Protein AF-A0A973AJU9-F1 (afdb_monomer_lite)

Secondary structure (DSSP, 8-state):
--HHHHHHS-HHHHHHHHHHHHSSHHHHHHHHHHHHHHHHHHT-HHHHHHHHHHHHHHHHHHHHHHTT-

Sequence (69 aa):
MSEQKSMRDNPQAVASYLITQHGSRKAALDAAVAGTMEAQTKGDLYALSIWRDVKRILRQMGETEEAGE

Foldseek 3Di:
DPVVVVCLQDLVSLLVVLCVVQVHLVSSLVVLVVQCVVCVVVVVVSSNVSSVSNNVNSVVVVVVVVVPD

Radius of gyration: 12.59 Å; chains: 1; bounding box: 26×17×42 Å

pLDDT: mean 83.83, std 16.93, range [41.69, 96.0]

Structure (mmCIF, N/CA/C/O backbone):
data_AF-A0A973AJU9-F1
#
_entry.id   AF-A0A973AJU9-F1
#
loop_
_atom_site.group_PDB
_atom_site.id
_atom_site.type_symbol
_atom_site.label_atom_id
_atom_site.label_alt_id
_atom_site.label_comp_id
_atom_site.label_asym_id
_atom_site.label_entity_id
_atom_site.label_seq_id
_atom_site.pdbx_PDB_ins_code
_atom_site.Cartn_x
_atom_site.Cartn_y
_atom_site.Cartn_z
_atom_site.occupancy
_atom_site.B_iso_or_equiv
_atom_site.auth_seq_id
_atom_site.auth_comp_id
_atom_site.auth_asym_id
_atom_site.auth_atom_id
_atom_site.pdbx_PDB_model_num
ATOM 1 N N . MET A 1 1 ? 14.858 7.276 13.421 1.00 42.47 1 MET A N 1
ATOM 2 C CA . MET A 1 1 ? 13.821 6.339 12.928 1.00 42.47 1 MET A CA 1
ATOM 3 C C . MET A 1 1 ? 12.530 7.111 12.632 1.00 42.47 1 MET A C 1
ATOM 5 O O . MET A 1 1 ? 11.538 6.915 13.322 1.00 42.47 1 MET A O 1
ATOM 9 N N . SER A 1 2 ? 12.540 8.001 11.630 1.00 45.16 2 SER A N 1
ATOM 10 C CA . SER A 1 2 ? 11.399 8.901 11.351 1.00 45.16 2 SER A CA 1
ATOM 11 C C . SER A 1 2 ? 10.900 8.854 9.898 1.00 45.16 2 SER A C 1
ATOM 13 O O . SER A 1 2 ? 9.825 9.370 9.620 1.00 45.16 2 SER A O 1
ATOM 15 N N . GLU A 1 3 ? 11.602 8.176 8.984 1.00 49.97 3 GLU A N 1
ATOM 16 C CA . GLU A 1 3 ? 11.213 8.105 7.562 1.00 49.97 3 GLU A CA 1
ATOM 17 C C . GLU A 1 3 ? 10.069 7.127 7.245 1.00 49.97 3 GLU A C 1
ATOM 19 O O . GLU A 1 3 ? 9.361 7.319 6.259 1.00 49.97 3 GLU A O 1
ATOM 24 N N . GLN A 1 4 ? 9.813 6.113 8.081 1.00 49.69 4 GLN A N 1
ATOM 25 C CA . GLN A 1 4 ? 8.740 5.142 7.802 1.00 49.69 4 GLN A CA 1
ATOM 26 C C . GLN A 1 4 ? 7.324 5.708 7.999 1.00 49.69 4 GLN A C 1
ATOM 28 O O . GLN A 1 4 ? 6.379 5.184 7.410 1.00 49.69 4 GLN A O 1
ATOM 33 N N . LYS A 1 5 ? 7.158 6.768 8.805 1.00 47.84 5 LYS A N 1
ATOM 34 C CA . LYS A 1 5 ? 5.843 7.394 9.020 1.00 47.84 5 LYS A CA 1
ATOM 35 C C . LYS A 1 5 ? 5.387 8.134 7.758 1.00 47.84 5 LYS A C 1
ATOM 37 O O . LYS A 1 5 ? 4.321 7.831 7.239 1.00 47.84 5 LYS A O 1
ATOM 42 N N . SER A 1 6 ? 6.263 8.954 7.172 1.00 53.69 6 SER A N 1
ATOM 43 C CA . SER A 1 6 ? 5.950 9.715 5.954 1.00 53.69 6 SER A CA 1
ATOM 44 C C . SER A 1 6 ? 5.678 8.851 4.718 1.00 53.69 6 SER A C 1
ATOM 46 O O . SER A 1 6 ? 4.899 9.262 3.864 1.00 53.69 6 SER A O 1
ATOM 48 N N . MET A 1 7 ? 6.274 7.654 4.599 1.00 56.97 7 MET A N 1
ATOM 49 C CA . MET A 1 7 ? 5.944 6.741 3.490 1.00 56.97 7 MET A CA 1
ATOM 50 C C . MET A 1 7 ? 4.541 6.146 3.613 1.00 56.97 7 MET A C 1
ATOM 52 O O . MET A 1 7 ? 3.900 5.938 2.589 1.00 56.97 7 MET A O 1
ATOM 56 N N . ARG A 1 8 ? 4.056 5.875 4.832 1.00 60.81 8 ARG A N 1
ATOM 57 C CA . ARG A 1 8 ? 2.706 5.323 5.050 1.00 60.81 8 ARG A CA 1
ATOM 58 C C . ARG A 1 8 ? 1.601 6.345 4.791 1.00 60.81 8 ARG A C 1
ATOM 60 O O . ARG A 1 8 ? 0.498 5.950 4.432 1.00 60.81 8 ARG A O 1
ATOM 67 N N . ASP A 1 9 ? 1.922 7.627 4.924 1.00 73.50 9 ASP A N 1
ATOM 68 C CA . ASP A 1 9 ? 0.983 8.735 4.735 1.00 73.50 9 ASP A CA 1
ATOM 69 C C . ASP A 1 9 ? 0.944 9.265 3.294 1.00 73.50 9 ASP A C 1
ATOM 71 O O . ASP A 1 9 ? 0.085 10.076 2.960 1.00 73.50 9 ASP A O 1
ATOM 75 N N . ASN A 1 10 ? 1.856 8.819 2.423 1.00 87.62 10 ASN A N 1
ATOM 76 C CA . ASN A 1 10 ? 1.888 9.227 1.022 1.00 87.62 10 ASN A CA 1
ATOM 77 C C . ASN A 1 10 ? 1.393 8.086 0.114 1.00 87.62 10 ASN A C 1
ATOM 79 O O . ASN A 1 10 ? 2.156 7.153 -0.162 1.00 87.62 10 ASN A O 1
ATOM 83 N N . PRO A 1 11 ? 0.161 8.170 -0.428 1.00 91.69 11 PRO A N 1
ATOM 84 C CA . PRO A 1 11 ? -0.399 7.144 -1.306 1.00 91.69 11 PRO A CA 1
ATOM 85 C C . PRO A 1 11 ? 0.480 6.819 -2.521 1.00 91.69 11 PRO A C 1
ATOM 87 O O . PRO A 1 11 ? 0.503 5.682 -2.988 1.00 91.69 11 PRO A O 1
ATOM 90 N N . GLN A 1 12 ? 1.240 7.790 -3.027 1.00 91.62 12 GLN A N 1
ATOM 91 C CA . GLN A 1 12 ? 2.120 7.588 -4.174 1.00 91.62 12 GLN A CA 1
ATOM 92 C C . GLN A 1 12 ? 3.377 6.803 -3.799 1.00 91.62 12 GLN A C 1
ATOM 94 O O . GLN A 1 12 ? 3.785 5.907 -4.534 1.00 91.62 12 GLN A O 1
ATOM 99 N N . ALA A 1 13 ? 3.949 7.074 -2.623 1.00 91.31 13 ALA A N 1
ATOM 100 C CA . ALA A 1 13 ? 5.064 6.289 -2.102 1.00 91.31 13 ALA A CA 1
ATOM 101 C C . ALA A 1 13 ? 4.638 4.842 -1.809 1.00 91.31 13 ALA A C 1
ATOM 103 O O . ALA A 1 13 ? 5.374 3.911 -2.136 1.00 91.31 13 ALA A O 1
ATOM 104 N N . VAL A 1 14 ? 3.432 4.646 -1.262 1.00 92.00 14 VAL A N 1
ATOM 105 C CA . VAL A 1 14 ? 2.853 3.313 -1.040 1.00 92.00 14 VAL A CA 1
ATOM 106 C C . VAL A 1 14 ? 2.632 2.581 -2.367 1.00 92.00 14 VAL A C 1
ATOM 108 O O . VAL A 1 14 ? 3.028 1.425 -2.485 1.00 92.00 14 VAL A O 1
ATOM 111 N N . ALA A 1 15 ? 2.063 3.237 -3.382 1.00 93.25 15 ALA A N 1
ATOM 112 C CA . ALA A 1 15 ? 1.858 2.640 -4.703 1.00 93.25 15 ALA A CA 1
ATOM 113 C C . ALA A 1 15 ? 3.179 2.161 -5.330 1.00 93.25 15 ALA A C 1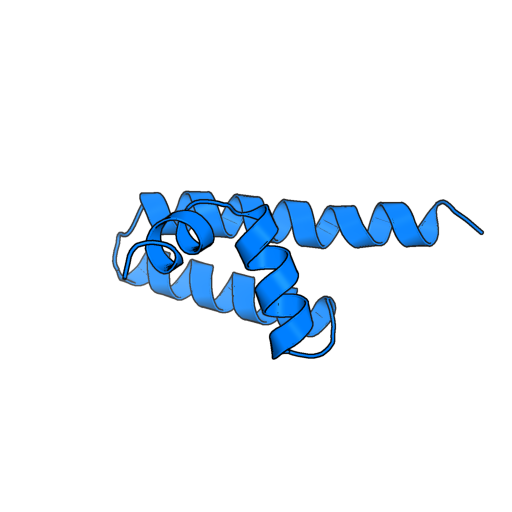
ATOM 115 O O . ALA A 1 15 ? 3.287 0.998 -5.721 1.00 93.25 15 ALA A O 1
ATOM 116 N N . SER A 1 16 ? 4.202 3.022 -5.358 1.00 91.88 16 SER A N 1
ATOM 117 C CA . SER A 1 16 ? 5.528 2.666 -5.876 1.00 91.88 16 SER A CA 1
ATOM 118 C C . SER A 1 16 ? 6.177 1.542 -5.071 1.00 91.88 16 SER A C 1
ATOM 120 O O . SER A 1 16 ? 6.748 0.620 -5.645 1.00 91.88 16 SER A O 1
ATOM 122 N N . TYR A 1 17 ? 6.056 1.576 -3.741 1.00 92.31 17 TYR A N 1
ATOM 123 C CA . TYR A 1 17 ? 6.570 0.516 -2.880 1.00 92.31 17 TYR A CA 1
ATOM 124 C C . TYR A 1 17 ? 5.916 -0.839 -3.180 1.00 92.31 17 TYR A C 1
ATOM 126 O O . TYR A 1 17 ? 6.621 -1.841 -3.269 1.00 92.31 17 TYR A O 1
ATOM 134 N N . LEU A 1 18 ? 4.597 -0.877 -3.390 1.00 92.88 18 LEU A N 1
ATOM 135 C CA . LEU A 1 18 ? 3.876 -2.109 -3.718 1.00 92.88 18 LEU A CA 1
ATOM 136 C C . LEU A 1 18 ? 4.273 -2.670 -5.081 1.00 92.88 18 LEU A C 1
ATOM 138 O O . LEU A 1 18 ? 4.411 -3.883 -5.213 1.00 92.88 18 LEU A O 1
ATOM 142 N N . ILE A 1 19 ? 4.497 -1.814 -6.080 1.00 93.69 19 ILE A N 1
ATOM 143 C CA . ILE A 1 19 ? 5.011 -2.258 -7.382 1.00 93.69 19 ILE A CA 1
ATOM 144 C C . ILE A 1 19 ? 6.395 -2.887 -7.208 1.00 93.69 19 ILE A C 1
ATOM 146 O O . ILE A 1 19 ? 6.620 -3.998 -7.682 1.00 93.69 19 ILE A O 1
ATOM 150 N N . THR A 1 20 ? 7.293 -2.225 -6.476 1.00 93.00 20 THR A N 1
ATOM 151 C CA . THR A 1 20 ? 8.643 -2.739 -6.207 1.00 93.00 20 THR A CA 1
ATOM 152 C C . THR A 1 20 ? 8.619 -4.051 -5.420 1.00 93.00 20 THR A C 1
ATOM 154 O O . THR A 1 20 ? 9.393 -4.955 -5.716 1.00 93.00 20 THR A O 1
ATOM 157 N N . GLN A 1 21 ? 7.731 -4.184 -4.431 1.00 93.62 21 GLN A N 1
ATOM 158 C CA . GLN A 1 21 ? 7.604 -5.395 -3.614 1.00 93.62 21 GLN A CA 1
ATOM 159 C C . GLN A 1 21 ? 7.004 -6.578 -4.375 1.00 93.62 21 GLN A C 1
ATOM 161 O O . GLN A 1 21 ? 7.487 -7.699 -4.247 1.00 93.62 21 GLN A O 1
ATOM 166 N N . HIS A 1 22 ? 5.945 -6.344 -5.149 1.00 90.44 22 HIS A N 1
ATOM 167 C CA . HIS A 1 22 ? 5.193 -7.411 -5.809 1.00 90.44 22 HIS A CA 1
ATOM 168 C C . HIS A 1 22 ? 5.617 -7.646 -7.266 1.00 90.44 22 HIS A C 1
ATOM 170 O O . HIS A 1 22 ? 5.074 -8.527 -7.933 1.00 90.44 22 HIS A O 1
ATOM 176 N N . GLY A 1 23 ? 6.561 -6.853 -7.778 1.00 88.50 23 GLY A N 1
ATOM 177 C CA . GLY A 1 23 ? 7.163 -6.988 -9.107 1.00 88.50 23 GLY A CA 1
ATOM 178 C C . GLY A 1 23 ? 6.246 -6.619 -10.274 1.00 88.50 23 GLY A C 1
ATOM 179 O O . GLY A 1 23 ? 6.690 -6.588 -11.417 1.00 88.50 23 GLY A O 1
ATOM 180 N N . SER A 1 24 ? 4.968 -6.338 -10.019 1.00 91.69 24 SER A N 1
ATOM 181 C CA . SER A 1 24 ? 4.037 -5.883 -11.041 1.00 91.69 24 SER A CA 1
ATOM 182 C C . SER A 1 24 ? 2.955 -4.996 -10.453 1.00 91.69 24 SER A C 1
ATOM 184 O O . SER A 1 24 ? 2.517 -5.143 -9.309 1.00 91.69 24 SER A O 1
ATOM 186 N N . ARG A 1 25 ? 2.457 -4.101 -11.295 1.00 91.19 25 ARG A N 1
ATOM 187 C CA . ARG A 1 25 ? 1.349 -3.212 -10.970 1.00 91.19 25 ARG A CA 1
ATOM 188 C C . ARG A 1 25 ? 0.035 -3.946 -10.704 1.00 91.19 25 ARG A C 1
ATOM 190 O O . ARG A 1 25 ? -0.716 -3.540 -9.821 1.00 91.19 25 ARG A O 1
ATOM 197 N N . LYS A 1 26 ? -0.227 -5.045 -11.418 1.00 92.12 26 LYS A N 1
ATOM 198 C CA . LYS A 1 26 ? -1.396 -5.900 -11.165 1.00 92.12 26 LYS A CA 1
ATOM 199 C C . LYS A 1 26 ? -1.350 -6.483 -9.751 1.00 92.12 26 LYS A C 1
ATOM 201 O O . LYS A 1 26 ? -2.308 -6.333 -9.003 1.00 92.12 26 LYS A O 1
ATOM 206 N N . ALA A 1 27 ? -0.213 -7.055 -9.356 1.00 93.12 27 ALA A N 1
ATOM 207 C CA . ALA A 1 27 ? -0.052 -7.600 -8.012 1.00 93.12 27 ALA A CA 1
ATOM 208 C C . ALA A 1 27 ? -0.081 -6.503 -6.927 1.00 93.12 27 ALA A C 1
ATOM 210 O O . ALA A 1 27 ? -0.638 -6.712 -5.851 1.00 93.12 27 ALA A O 1
ATOM 211 N N . ALA A 1 28 ? 0.430 -5.303 -7.224 1.00 94.88 28 ALA A N 1
ATOM 212 C CA . ALA A 1 28 ? 0.302 -4.143 -6.342 1.00 94.88 28 ALA A CA 1
ATOM 213 C C . ALA A 1 28 ? -1.163 -3.709 -6.132 1.00 94.88 28 ALA A C 1
ATOM 215 O O . ALA A 1 28 ? -1.543 -3.331 -5.023 1.00 94.88 28 ALA A O 1
ATOM 216 N N . LEU A 1 29 ? -2.002 -3.779 -7.173 1.00 94.56 29 LEU A N 1
ATOM 217 C CA . LEU A 1 29 ? -3.440 -3.511 -7.067 1.00 94.56 29 LEU A CA 1
ATOM 218 C C . LEU A 1 29 ? -4.139 -4.537 -6.174 1.00 94.56 29 LEU A C 1
ATOM 220 O O . LEU A 1 29 ? -4.919 -4.137 -5.310 1.00 94.56 29 LEU A O 1
ATOM 224 N N . ASP A 1 30 ? -3.832 -5.824 -6.339 1.00 95.31 30 ASP A N 1
ATOM 225 C CA . ASP A 1 30 ? -4.385 -6.891 -5.497 1.00 95.31 30 ASP A CA 1
ATOM 226 C C . ASP A 1 30 ? -3.988 -6.694 -4.023 1.00 95.31 30 ASP A C 1
ATOM 228 O O . ASP A 1 30 ? -4.837 -6.760 -3.128 1.00 95.31 30 ASP A O 1
ATOM 232 N N . ALA A 1 31 ? -2.728 -6.330 -3.763 1.00 95.00 31 ALA A N 1
ATOM 233 C CA . ALA A 1 31 ? -2.255 -5.982 -2.424 1.00 95.00 31 ALA A CA 1
ATOM 234 C C . ALA A 1 31 ? -2.981 -4.754 -1.842 1.00 95.00 31 ALA A C 1
ATOM 236 O O . ALA A 1 31 ? -3.367 -4.752 -0.672 1.00 95.00 31 ALA A O 1
ATOM 237 N N . ALA A 1 32 ? -3.245 -3.725 -2.652 1.00 95.12 32 ALA A N 1
ATOM 238 C CA . ALA A 1 32 ? -3.995 -2.548 -2.215 1.00 95.12 32 ALA A CA 1
ATOM 239 C C . ALA A 1 32 ? -5.478 -2.850 -1.924 1.00 95.12 32 ALA A C 1
ATOM 241 O O . ALA A 1 32 ? -6.091 -2.229 -1.046 1.00 95.12 32 ALA A O 1
ATOM 242 N N . VAL A 1 33 ? -6.077 -3.816 -2.629 1.00 95.62 33 VAL A N 1
ATOM 243 C CA . VAL A 1 33 ? -7.416 -4.334 -2.310 1.00 95.62 33 VAL A CA 1
ATOM 244 C C . VAL A 1 33 ? -7.395 -5.057 -0.965 1.00 95.62 33 VAL A C 1
ATOM 246 O O . VAL A 1 33 ? -8.239 -4.757 -0.119 1.00 95.62 33 VAL A O 1
ATOM 249 N N . ALA A 1 34 ? -6.407 -5.922 -0.725 1.00 95.19 34 ALA A N 1
ATOM 250 C CA . ALA A 1 34 ? -6.235 -6.599 0.560 1.00 95.19 34 ALA A CA 1
ATOM 251 C C . ALA A 1 34 ? -6.080 -5.602 1.721 1.00 95.19 34 ALA A C 1
ATOM 253 O O . ALA A 1 34 ? -6.818 -5.685 2.704 1.00 95.19 34 ALA A O 1
ATOM 254 N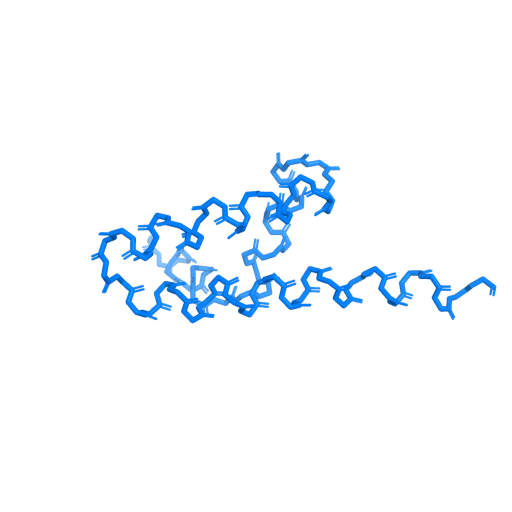 N . GLY A 1 35 ? -5.222 -4.589 1.563 1.00 93.31 35 GLY A N 1
ATOM 255 C CA . GLY A 1 35 ? -5.047 -3.521 2.550 1.00 93.31 35 GLY A CA 1
ATOM 256 C C . GLY A 1 35 ? -6.325 -2.711 2.807 1.00 93.31 35 GLY A C 1
ATOM 257 O O . GLY A 1 35 ? -6.612 -2.353 3.949 1.00 93.31 35 GLY A O 1
ATOM 258 N N . THR A 1 36 ? -7.154 -2.493 1.775 1.00 95.00 36 THR A N 1
ATOM 259 C CA . THR A 1 36 ? -8.478 -1.864 1.944 1.00 95.00 36 THR A CA 1
ATOM 260 C C . THR A 1 36 ? -9.379 -2.713 2.844 1.00 95.00 36 THR A C 1
ATOM 262 O O . THR A 1 36 ? -10.008 -2.176 3.753 1.00 95.00 36 THR A O 1
ATOM 265 N N . MET A 1 37 ? -9.455 -4.026 2.597 1.00 95.06 37 MET A N 1
ATOM 266 C CA . MET A 1 37 ? -10.302 -4.937 3.381 1.00 95.06 37 MET A CA 1
ATOM 267 C C . MET A 1 37 ? -9.841 -5.017 4.839 1.00 95.06 37 MET A C 1
ATOM 269 O O . MET A 1 37 ? -10.662 -5.010 5.758 1.00 95.06 37 MET A O 1
ATOM 273 N N . GLU A 1 38 ? -8.528 -5.039 5.063 1.00 94.94 38 GLU A N 1
ATOM 274 C CA . GLU A 1 38 ? -7.951 -5.038 6.405 1.00 94.94 38 GLU A CA 1
ATOM 275 C C . GLU A 1 38 ? -8.271 -3.740 7.161 1.00 94.94 38 GLU A C 1
ATOM 277 O O . GLU A 1 38 ? -8.743 -3.790 8.299 1.00 94.94 38 GLU A O 1
ATOM 282 N N . ALA A 1 39 ? -8.082 -2.580 6.523 1.00 93.62 39 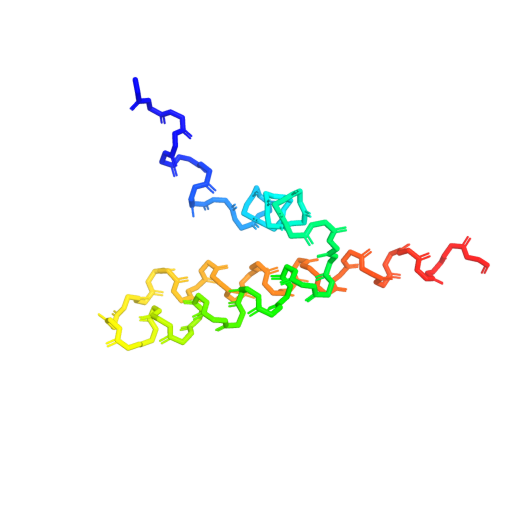ALA A N 1
ATOM 283 C CA . ALA A 1 39 ? -8.415 -1.282 7.109 1.00 93.62 39 ALA A CA 1
ATOM 284 C C . ALA A 1 39 ? -9.916 -1.166 7.420 1.00 93.62 39 ALA A C 1
ATOM 286 O O . ALA A 1 39 ? -10.293 -0.677 8.484 1.00 93.62 39 ALA A O 1
ATOM 287 N N . GLN A 1 40 ? -10.772 -1.690 6.535 1.00 92.94 40 GLN A N 1
ATOM 288 C CA . GLN A 1 40 ? -12.215 -1.748 6.761 1.00 92.94 40 GLN A CA 1
ATOM 289 C C . GLN A 1 40 ? -12.565 -2.594 7.983 1.00 92.94 40 GLN A C 1
ATOM 291 O O . GLN A 1 40 ? -13.333 -2.154 8.833 1.00 92.94 40 GLN A O 1
ATOM 296 N N . THR A 1 41 ? -11.967 -3.780 8.092 1.00 96.00 41 THR A N 1
ATOM 297 C CA . THR A 1 41 ? -12.190 -4.701 9.215 1.00 96.00 41 THR A CA 1
ATOM 298 C C . THR A 1 41 ? -11.762 -4.078 10.544 1.00 96.00 41 THR A C 1
ATOM 300 O O . THR A 1 41 ? -12.416 -4.278 11.564 1.00 96.00 41 THR A O 1
ATOM 303 N N . LYS A 1 42 ? -10.686 -3.286 10.537 1.00 94.50 42 LYS A N 1
ATOM 304 C CA . LYS A 1 42 ? -10.163 -2.592 11.722 1.00 94.50 42 LYS A CA 1
ATOM 305 C C . LYS A 1 42 ? -10.901 -1.293 12.063 1.00 94.50 42 LYS A C 1
ATOM 307 O O . LYS A 1 42 ? -10.620 -0.711 13.106 1.00 94.50 42 LYS A O 1
ATOM 312 N N . GLY A 1 43 ? -11.806 -0.820 11.203 1.00 94.75 43 GLY A N 1
ATOM 313 C CA . GLY A 1 43 ? -12.418 0.504 11.347 1.00 94.75 43 GLY A CA 1
ATOM 314 C C . GLY A 1 43 ? -11.419 1.657 11.176 1.00 94.75 43 GLY A C 1
ATOM 315 O O . GLY A 1 43 ? -11.673 2.765 11.644 1.00 94.75 43 GLY A O 1
ATOM 316 N N . ASP A 1 44 ? -10.283 1.415 10.515 1.00 93.44 44 ASP A N 1
ATOM 317 C CA . ASP A 1 44 ? -9.245 2.420 10.284 1.00 93.44 44 ASP A CA 1
ATOM 318 C C . ASP A 1 44 ? -9.610 3.282 9.067 1.00 93.44 44 ASP A C 1
ATOM 320 O O . ASP A 1 44 ? -9.230 3.016 7.922 1.00 93.44 44 ASP A O 1
ATOM 324 N N . LEU A 1 45 ? -10.409 4.320 9.325 1.00 91.81 45 LEU A N 1
ATOM 325 C CA . LEU A 1 45 ? -10.896 5.247 8.301 1.00 91.81 45 LEU A CA 1
ATOM 326 C C . LEU A 1 45 ? -9.761 6.013 7.608 1.00 91.81 45 LEU A C 1
ATOM 328 O O . LEU A 1 45 ? -9.885 6.352 6.429 1.00 91.81 45 LEU A O 1
ATOM 332 N N . TYR A 1 46 ? -8.658 6.266 8.316 1.00 90.81 46 TYR A N 1
ATOM 333 C CA . TYR A 1 46 ? -7.505 6.954 7.749 1.00 90.81 46 TYR A CA 1
ATOM 334 C C . TYR A 1 46 ? -6.790 6.055 6.739 1.00 90.81 46 TYR A C 1
ATOM 336 O O . TYR A 1 46 ? -6.651 6.427 5.572 1.00 90.81 46 TYR A O 1
ATOM 344 N N . ALA A 1 47 ? -6.442 4.830 7.142 1.00 91.31 47 ALA A N 1
ATOM 345 C CA . ALA A 1 47 ? -5.840 3.854 6.241 1.00 91.31 47 ALA A CA 1
ATOM 346 C C . ALA A 1 47 ? -6.753 3.554 5.042 1.00 91.31 47 ALA A C 1
ATOM 348 O O . ALA A 1 47 ? -6.271 3.436 3.917 1.00 91.31 47 ALA A O 1
ATOM 349 N N . LEU A 1 48 ? -8.075 3.500 5.241 1.00 92.81 48 LEU A N 1
ATOM 350 C CA . LEU A 1 48 ? -9.038 3.350 4.147 1.00 92.81 48 LEU A CA 1
ATOM 351 C C . LEU A 1 48 ? -8.925 4.455 3.094 1.00 92.81 48 LEU A C 1
ATOM 353 O O . LEU A 1 48 ? -8.988 4.156 1.899 1.00 92.81 48 LEU A O 1
ATOM 357 N N . SER A 1 49 ? -8.772 5.713 3.512 1.00 92.88 49 SER A N 1
ATOM 358 C CA . SER A 1 49 ? -8.586 6.827 2.579 1.00 92.88 49 SER A CA 1
ATOM 359 C C . SER A 1 49 ? -7.305 6.646 1.767 1.00 92.88 49 SER A C 1
ATOM 361 O O . SER A 1 49 ? -7.351 6.689 0.537 1.00 92.88 49 SER A O 1
ATOM 363 N N . ILE A 1 50 ? -6.193 6.330 2.438 1.00 94.12 50 ILE A N 1
ATOM 364 C CA . ILE A 1 50 ? -4.901 6.086 1.787 1.00 94.12 50 ILE A CA 1
ATOM 365 C C . ILE A 1 50 ? -5.015 4.952 0.762 1.00 94.12 50 ILE A C 1
ATOM 367 O O . ILE A 1 50 ? -4.637 5.125 -0.394 1.00 94.12 50 ILE A O 1
ATOM 371 N N . TRP A 1 51 ? -5.610 3.814 1.127 1.00 95.31 51 TRP A N 1
ATOM 372 C CA . TRP A 1 51 ? -5.773 2.678 0.216 1.00 95.31 51 TRP A CA 1
ATOM 373 C C . TRP A 1 51 ? -6.642 2.992 -1.009 1.00 95.31 51 TRP A C 1
ATOM 375 O O . TRP A 1 51 ? -6.413 2.446 -2.092 1.00 95.31 51 TRP A O 1
ATOM 385 N N . ARG A 1 52 ? -7.639 3.876 -0.881 1.00 93.75 52 ARG A N 1
ATOM 3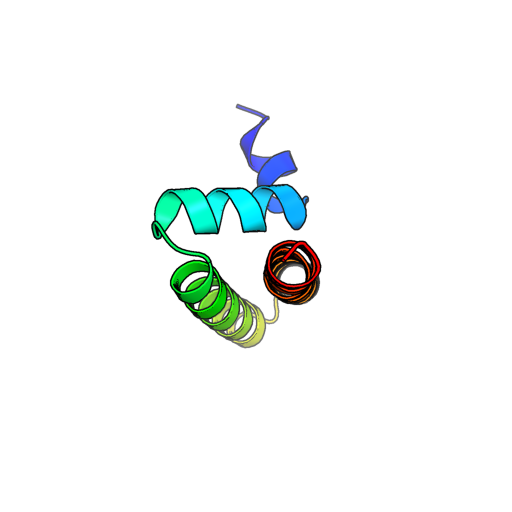86 C CA . ARG A 1 52 ? -8.443 4.341 -2.025 1.00 93.75 52 ARG A CA 1
ATOM 387 C C . ARG A 1 52 ? -7.605 5.179 -2.986 1.00 93.75 52 ARG A C 1
ATOM 389 O O . ARG A 1 52 ? -7.684 4.940 -4.192 1.00 93.75 52 ARG A O 1
ATOM 396 N N . ASP A 1 53 ? -6.783 6.085 -2.467 1.00 95.44 53 ASP A N 1
ATOM 397 C CA . ASP A 1 53 ? -5.873 6.886 -3.288 1.00 95.44 53 ASP A CA 1
ATOM 398 C C . ASP A 1 53 ? -4.781 6.036 -3.944 1.00 95.44 53 ASP A C 1
ATOM 400 O O . ASP A 1 53 ? -4.547 6.181 -5.142 1.00 95.44 53 ASP A O 1
ATOM 404 N N . VAL A 1 54 ? -4.196 5.076 -3.220 1.00 94.94 54 VAL A N 1
ATOM 405 C CA . VAL A 1 54 ? -3.219 4.117 -3.769 1.00 94.94 54 VAL A CA 1
ATOM 406 C C . VAL A 1 54 ? -3.802 3.388 -4.979 1.00 94.94 54 VAL A C 1
ATOM 408 O O . VAL A 1 54 ? -3.182 3.349 -6.038 1.00 94.94 54 VAL A O 1
ATOM 411 N N . LYS A 1 55 ? -5.026 2.852 -4.868 1.00 94.50 55 LYS A N 1
ATOM 412 C CA . LYS A 1 55 ? -5.692 2.164 -5.988 1.00 94.50 55 LYS A CA 1
ATOM 413 C C . LYS A 1 55 ? -5.922 3.085 -7.183 1.00 94.50 55 LYS A C 1
ATOM 415 O O . LYS A 1 55 ? -5.785 2.630 -8.315 1.00 94.50 55 LYS A O 1
ATOM 420 N N . ARG A 1 56 ? -6.286 4.350 -6.952 1.00 94.88 56 ARG A N 1
ATOM 421 C CA . ARG A 1 56 ? -6.469 5.340 -8.023 1.00 94.88 56 ARG A CA 1
ATOM 422 C C . ARG A 1 56 ? -5.154 5.615 -8.747 1.00 94.88 56 ARG A C 1
ATOM 424 O O . ARG A 1 56 ? -5.127 5.539 -9.967 1.00 94.88 56 ARG A O 1
ATOM 431 N N . ILE A 1 57 ? -4.078 5.857 -8.001 1.00 94.50 57 ILE A N 1
ATOM 432 C CA . ILE A 1 57 ? -2.738 6.106 -8.548 1.00 94.50 57 ILE A CA 1
ATOM 433 C C . ILE A 1 57 ? -2.261 4.905 -9.354 1.00 94.50 57 ILE A C 1
ATOM 435 O O . ILE A 1 57 ? -1.865 5.053 -10.507 1.00 94.50 57 ILE A O 1
ATOM 439 N N . LEU A 1 58 ? -2.370 3.703 -8.778 1.00 93.19 58 LEU A N 1
ATOM 440 C CA . LEU A 1 58 ? -2.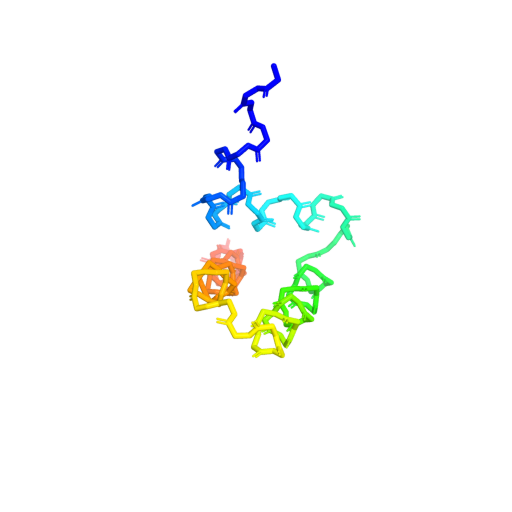044 2.480 -9.490 1.00 93.19 58 LEU A CA 1
ATOM 441 C C . LEU A 1 58 ? -2.868 2.394 -10.774 1.00 93.19 58 LEU A C 1
ATOM 443 O O . LEU A 1 58 ? -2.289 2.168 -11.816 1.00 93.19 58 LEU A O 1
ATOM 447 N N . ARG A 1 59 ? -4.179 2.647 -10.788 1.00 91.62 59 ARG A N 1
ATOM 448 C CA . ARG A 1 59 ? -4.966 2.632 -12.041 1.00 91.62 59 ARG A CA 1
ATOM 449 C C . ARG A 1 59 ? -4.492 3.662 -13.075 1.00 91.62 59 ARG A C 1
ATOM 451 O O . ARG A 1 59 ? -4.302 3.284 -14.223 1.00 91.62 59 ARG A O 1
ATOM 458 N N . GLN A 1 60 ? -4.185 4.883 -12.655 1.00 91.31 60 GLN A N 1
ATOM 459 C CA . GLN A 1 60 ? -3.714 5.944 -13.551 1.00 91.31 60 GLN A CA 1
ATOM 460 C C . GLN A 1 60 ? -2.352 5.644 -14.182 1.00 91.31 60 GLN A C 1
ATOM 462 O O . GLN A 1 60 ? -2.145 5.941 -15.351 1.00 91.31 60 GLN A O 1
ATOM 467 N N . MET A 1 61 ? -1.437 4.993 -13.455 1.00 86.12 61 MET A N 1
ATOM 468 C CA . MET A 1 61 ? -0.114 4.638 -13.990 1.00 86.12 61 MET A CA 1
ATOM 469 C C . MET A 1 61 ? -0.175 3.784 -15.268 1.00 86.12 61 MET A C 1
ATOM 471 O O . MET A 1 61 ? 0.746 3.844 -16.064 1.00 86.12 61 MET A O 1
ATOM 475 N N . GLY A 1 62 ? -1.249 3.020 -15.482 1.00 73.12 62 GLY A N 1
ATOM 476 C CA . GLY A 1 62 ? -1.415 2.224 -16.706 1.00 73.12 62 GLY A CA 1
ATOM 477 C C . GLY A 1 62 ? -2.036 2.958 -17.859 1.00 73.12 62 GLY A C 1
ATOM 478 O O . GLY A 1 62 ? -1.702 2.683 -18.998 1.00 73.12 62 GLY A O 1
ATOM 479 N N . GLU A 1 63 ? -2.945 3.879 -17.557 1.00 68.75 63 GLU A N 1
A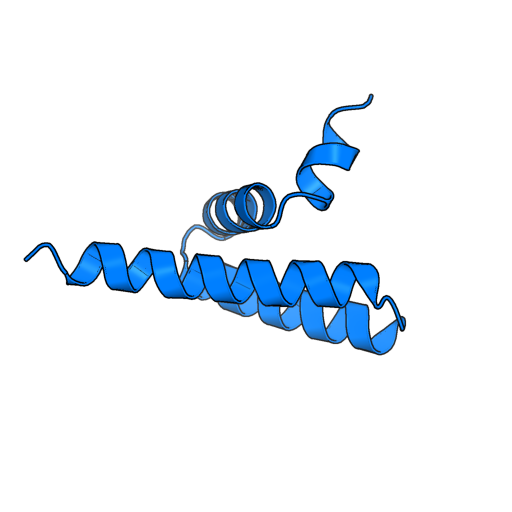TOM 480 C CA . GLU A 1 63 ? -3.557 4.719 -18.583 1.00 68.75 63 GLU A CA 1
ATOM 481 C C . GLU A 1 63 ? -2.486 5.607 -19.235 1.00 68.75 63 GLU A C 1
ATOM 483 O O . GLU A 1 63 ? -2.530 5.852 -20.435 1.00 68.75 63 GLU A O 1
ATOM 488 N N . THR A 1 64 ? -1.476 6.027 -18.465 1.00 60.34 64 THR A N 1
ATOM 489 C CA . THR A 1 64 ? -0.329 6.790 -18.977 1.00 60.34 64 THR A CA 1
ATOM 490 C C . THR A 1 64 ? 0.648 5.945 -19.807 1.00 60.34 64 THR A C 1
ATOM 492 O O . THR A 1 64 ? 1.297 6.493 -20.691 1.00 60.34 64 THR A O 1
ATOM 495 N N . GLU A 1 65 ? 0.770 4.638 -19.547 1.00 57.19 65 GLU A N 1
ATOM 496 C CA . GLU A 1 65 ? 1.624 3.733 -20.339 1.00 57.19 65 GLU A CA 1
ATOM 497 C C . GLU A 1 65 ? 0.974 3.359 -21.683 1.00 57.19 65 GLU A C 1
ATOM 499 O O . GLU A 1 65 ? 1.674 3.279 -22.686 1.00 57.19 65 GLU A O 1
ATOM 504 N N . GLU A 1 66 ? -0.354 3.201 -21.733 1.00 54.00 66 GLU A N 1
ATOM 505 C CA . GLU A 1 66 ? -1.082 2.831 -22.962 1.00 54.00 66 GLU A CA 1
ATOM 506 C C . GLU A 1 66 ? -1.406 4.022 -23.886 1.00 54.00 66 GLU A C 1
ATOM 508 O O . GLU A 1 66 ? -1.695 3.832 -25.062 1.00 54.00 66 GLU A O 1
ATOM 513 N N . ALA A 1 67 ? -1.336 5.266 -23.400 1.00 56.47 67 ALA A N 1
ATOM 514 C CA . ALA A 1 67 ? -1.565 6.468 -24.215 1.00 56.47 67 ALA A CA 1
ATOM 515 C C . ALA A 1 67 ? -0.322 6.940 -25.009 1.00 56.47 67 ALA A C 1
ATOM 517 O O . ALA A 1 67 ? -0.343 8.032 -25.583 1.00 56.47 67 ALA A O 1
ATOM 518 N N . GLY A 1 68 ? 0.765 6.159 -24.997 1.00 51.91 68 GLY A N 1
ATOM 519 C CA . GLY A 1 68 ? 2.058 6.490 -25.604 1.00 51.91 68 GLY A CA 1
ATOM 520 C C . GLY A 1 68 ? 2.485 5.630 -26.802 1.00 51.91 68 GLY A C 1
ATOM 521 O O . GLY A 1 68 ? 3.631 5.780 -27.226 1.00 51.91 68 GLY A O 1
ATOM 522 N N . GLU A 1 69 ? 1.618 4.756 -27.328 1.00 41.69 69 GLU A N 1
ATOM 523 C CA . GLU A 1 69 ? 1.848 3.971 -28.563 1.00 41.69 69 GLU A CA 1
ATOM 524 C C . GLU A 1 69 ? 1.151 4.564 -29.796 1.00 41.69 69 GLU A C 1
ATOM 526 O O . GLU A 1 69 ? -0.025 4.986 -29.691 1.00 41.69 69 GLU A O 1
#